Protein AF-A0A962Z110-F1 (afdb_monomer_lite)

Secondary structure (DSSP, 8-state):
-EEEEE-TTS-EEEEEEETTEEEEEE--S---S-BSB-S-HHHHHHTTHHHHHHHHHHHHHHTTT-HHHHHHHTTSTTTS---GGGT-----EEEEETTTTEEEEEETTEEEEEESSS---------------GGGGG-

Structure (mmCIF, N/CA/C/O backbone):
data_AF-A0A962Z110-F1
#
_entry.id   AF-A0A962Z110-F1
#
loop_
_atom_site.group_PDB
_atom_site.id
_atom_site.type_symbol
_atom_site.label_atom_id
_atom_site.label_alt_id
_atom_site.label_comp_id
_atom_site.label_asym_id
_atom_site.label_entity_id
_atom_site.label_seq_id
_atom_site.pdbx_PDB_ins_code
_atom_site.Cartn_x
_atom_site.Cartn_y
_atom_site.Cartn_z
_atom_site.occupancy
_atom_site.B_iso_or_equiv
_atom_site.auth_seq_id
_atom_site.auth_comp_id
_atom_site.auth_asym_id
_atom_site.auth_atom_id
_atom_site.pdbx_PDB_model_num
ATOM 1 N N . TYR A 1 1 ? -8.634 -15.225 2.267 1.00 80.44 1 TYR A N 1
ATOM 2 C CA . TYR A 1 1 ? -8.261 -13.828 1.954 1.00 80.44 1 TYR A CA 1
ATOM 3 C C . TYR A 1 1 ? -8.157 -13.006 3.214 1.00 80.44 1 TYR A C 1
ATOM 5 O O . TYR A 1 1 ? -8.833 -13.313 4.185 1.00 80.44 1 TYR A O 1
ATOM 13 N N . ASN A 1 2 ? -7.346 -11.954 3.185 1.00 85.12 2 ASN A N 1
ATOM 14 C CA . ASN A 1 2 ? -7.264 -10.993 4.274 1.00 85.12 2 ASN A CA 1
ATOM 15 C C . ASN A 1 2 ? -7.593 -9.615 3.718 1.00 85.12 2 ASN A C 1
ATOM 17 O O . ASN A 1 2 ? -7.050 -9.240 2.681 1.00 85.12 2 ASN A O 1
ATOM 21 N N . VAL A 1 3 ? -8.473 -8.883 4.389 1.00 88.00 3 VAL A N 1
ATOM 22 C CA . VAL A 1 3 ? -8.905 -7.552 3.961 1.00 88.00 3 VAL A CA 1
ATOM 23 C C . VAL A 1 3 ? -8.706 -6.593 5.119 1.00 88.00 3 VAL A C 1
ATOM 25 O O . VAL A 1 3 ? -9.263 -6.808 6.191 1.00 88.00 3 VAL A O 1
ATOM 28 N N . THR A 1 4 ? -7.922 -5.540 4.912 1.00 89.56 4 THR A N 1
ATOM 29 C CA . THR A 1 4 ? -7.829 -4.425 5.858 1.00 89.56 4 THR A CA 1
ATOM 30 C C . THR A 1 4 ? -8.701 -3.288 5.347 1.00 89.56 4 THR A C 1
ATOM 32 O O . THR A 1 4 ? -8.543 -2.848 4.211 1.00 89.56 4 THR A O 1
ATOM 35 N N . VAL A 1 5 ? -9.621 -2.824 6.186 1.00 90.88 5 VAL A N 1
ATOM 36 C CA . VAL A 1 5 ? -10.482 -1.670 5.921 1.00 90.88 5 VAL A CA 1
ATOM 37 C C . VAL A 1 5 ? -10.025 -0.531 6.822 1.00 90.88 5 VAL A C 1
ATOM 39 O O . VAL A 1 5 ? -9.757 -0.764 8.000 1.00 90.88 5 VAL A O 1
ATOM 42 N N . LEU A 1 6 ? -9.924 0.671 6.260 1.00 91.62 6 LEU A N 1
ATOM 43 C CA . LEU A 1 6 ? -9.519 1.909 6.924 1.00 91.62 6 LEU A CA 1
ATOM 44 C C . LEU A 1 6 ? -10.524 3.001 6.550 1.00 91.62 6 LEU A C 1
ATOM 46 O O . LEU A 1 6 ? -10.837 3.155 5.369 1.00 91.62 6 LEU A O 1
ATOM 50 N N . ASP A 1 7 ? -10.998 3.766 7.528 1.00 90.56 7 ASP A N 1
ATOM 51 C CA . ASP A 1 7 ? -11.838 4.937 7.280 1.00 90.56 7 ASP A CA 1
ATOM 52 C C . ASP A 1 7 ? -11.052 6.262 7.344 1.00 90.56 7 ASP A C 1
ATOM 54 O O . ASP A 1 7 ? -9.862 6.315 7.665 1.00 90.56 7 ASP A O 1
ATOM 58 N N . ARG A 1 8 ? -11.738 7.370 7.042 1.00 91.25 8 ARG A N 1
ATOM 59 C CA . ARG A 1 8 ? -11.162 8.725 7.047 1.00 91.25 8 ARG A CA 1
ATOM 60 C C . ARG A 1 8 ? -10.720 9.211 8.433 1.00 91.25 8 ARG A C 1
ATOM 62 O O . ARG A 1 8 ? -9.878 10.104 8.509 1.00 91.25 8 ARG A O 1
ATOM 69 N N . SER A 1 9 ? -11.263 8.642 9.509 1.00 91.19 9 SER A N 1
ATOM 70 C CA . SER A 1 9 ? -10.847 8.947 10.884 1.00 91.19 9 SER A CA 1
ATOM 71 C C . SER A 1 9 ? -9.537 8.251 11.268 1.00 91.19 9 SER A C 1
ATOM 73 O O . SER A 1 9 ? -8.900 8.629 12.248 1.00 91.19 9 SER A O 1
ATOM 75 N N . GLY A 1 10 ? -9.110 7.263 10.476 1.00 86.62 10 GLY A N 1
ATOM 76 C CA . GLY A 1 10 ? -7.957 6.421 10.765 1.00 86.62 10 GLY A CA 1
ATOM 77 C C . GLY A 1 10 ? -8.312 5.156 11.547 1.00 86.62 10 GLY A C 1
ATOM 78 O O . GLY A 1 10 ? -7.405 4.416 11.932 1.00 86.62 10 GLY A O 1
ATOM 79 N N . ALA A 1 11 ? -9.600 4.881 11.780 1.00 90.94 11 ALA A N 1
ATOM 80 C CA . ALA A 1 11 ? -10.035 3.619 12.357 1.00 90.94 11 ALA A CA 1
ATOM 81 C C . ALA A 1 11 ? -9.882 2.504 11.320 1.00 90.94 11 ALA A C 1
ATOM 83 O O . ALA A 1 11 ? -10.216 2.675 10.146 1.00 90.94 11 ALA A O 1
ATOM 84 N N . TYR A 1 12 ? -9.367 1.355 11.753 1.00 92.12 12 TYR A N 1
ATOM 85 C CA . TYR A 1 12 ? -9.126 0.223 10.870 1.00 92.12 12 TYR A CA 1
ATOM 86 C C . TYR A 1 12 ? -9.529 -1.100 11.505 1.00 92.12 12 TYR A C 1
ATOM 88 O O . TYR A 1 12 ? -9.500 -1.264 12.724 1.00 92.12 12 TYR A O 1
ATOM 96 N N . LYS A 1 13 ? -9.851 -2.073 10.654 1.00 92.94 13 LYS A N 1
ATOM 97 C CA . LYS A 1 13 ? -10.034 -3.481 11.017 1.00 92.94 13 LYS A CA 1
ATOM 98 C C . LYS A 1 13 ? -9.415 -4.359 9.940 1.00 92.94 13 LYS A C 1
ATOM 100 O O . LYS A 1 13 ? -9.530 -4.059 8.754 1.00 92.94 13 LYS A O 1
ATOM 105 N N . THR A 1 14 ? -8.808 -5.470 10.344 1.00 91.62 14 THR A N 1
ATOM 106 C CA . THR A 1 14 ? -8.389 -6.528 9.420 1.00 91.62 14 THR A CA 1
ATOM 107 C C . THR A 1 14 ? -9.286 -7.742 9.596 1.00 91.62 14 THR A C 1
ATOM 109 O O . THR A 1 14 ? -9.408 -8.278 10.697 1.00 91.62 14 THR A O 1
ATOM 112 N N . VAL A 1 15 ? -9.910 -8.176 8.506 1.00 90.94 15 VAL A N 1
ATOM 113 C CA . VAL A 1 15 ? -10.808 -9.326 8.435 1.00 90.94 15 VAL A CA 1
ATOM 114 C C . VAL A 1 15 ? -10.092 -10.471 7.729 1.00 90.94 15 VAL A C 1
ATOM 116 O O . VAL A 1 15 ? -9.684 -10.354 6.573 1.00 90.94 15 VAL A O 1
ATOM 119 N N . PHE A 1 16 ? -9.942 -11.591 8.426 1.00 88.69 16 PHE A N 1
ATOM 120 C CA . PHE A 1 16 ? -9.429 -12.842 7.879 1.00 88.69 16 PHE A CA 1
ATOM 121 C C . PHE A 1 16 ? -10.620 -13.694 7.437 1.00 88.69 16 PHE A C 1
ATOM 123 O O . PHE A 1 16 ? -11.451 -14.072 8.258 1.00 88.69 16 PHE A O 1
ATOM 130 N N . ILE A 1 17 ? -10.705 -13.975 6.140 1.00 89.25 17 ILE A N 1
ATOM 131 C CA . ILE A 1 17 ? -11.810 -14.689 5.491 1.00 89.25 17 ILE A CA 1
ATOM 132 C C . ILE A 1 17 ? -11.290 -16.026 4.970 1.00 89.25 17 ILE A C 1
ATOM 134 O O . ILE A 1 17 ? -10.241 -16.071 4.317 1.00 89.25 17 ILE A O 1
ATOM 138 N N . ALA A 1 18 ? -12.033 -17.098 5.211 1.00 86.81 18 ALA A N 1
ATOM 139 C CA . ALA A 1 18 ? -11.757 -18.429 4.691 1.00 86.81 18 ALA A CA 1
ATOM 140 C C . ALA A 1 18 ? -13.088 -19.131 4.355 1.00 86.81 18 ALA A C 1
ATOM 142 O O . ALA A 1 18 ? -14.113 -18.767 4.928 1.00 86.81 18 ALA A O 1
ATOM 143 N N . PRO A 1 19 ? -13.103 -20.068 3.391 1.00 85.94 19 PRO A N 1
ATOM 144 C CA . PRO A 1 19 ? -14.343 -20.692 2.920 1.00 85.94 19 PRO A CA 1
ATOM 145 C C . PRO A 1 19 ? -14.969 -21.655 3.941 1.00 85.94 19 PRO A C 1
ATOM 147 O O . PRO A 1 19 ? -16.153 -21.956 3.855 1.00 85.94 19 PRO A O 1
ATOM 150 N N . ASP A 1 20 ? -14.176 -22.140 4.891 1.00 89.81 20 ASP A N 1
ATOM 151 C CA . ASP A 1 20 ? -14.481 -23.235 5.814 1.00 89.81 20 ASP A CA 1
ATOM 152 C C . ASP A 1 20 ? -14.743 -22.775 7.259 1.00 89.81 20 ASP A C 1
ATOM 154 O O . ASP A 1 20 ? -15.038 -23.592 8.129 1.00 89.81 20 ASP A O 1
ATOM 158 N N . ARG A 1 21 ? -14.627 -21.473 7.546 1.00 85.81 21 ARG A N 1
ATOM 159 C CA . ARG A 1 21 ? -14.764 -20.918 8.900 1.00 85.81 21 ARG A CA 1
ATOM 160 C C . ARG A 1 21 ? -15.305 -19.496 8.890 1.00 85.81 21 ARG A C 1
ATOM 162 O O . ARG A 1 21 ? -15.163 -18.762 7.914 1.00 85.81 21 ARG A O 1
ATOM 169 N N . ALA A 1 22 ? -15.886 -19.095 10.018 1.00 91.44 22 ALA A N 1
ATOM 170 C CA . ALA A 1 22 ? -16.384 -17.738 10.199 1.00 91.44 22 ALA A CA 1
ATOM 171 C C . ALA A 1 22 ? -15.256 -16.695 10.037 1.00 91.44 22 ALA A C 1
ATOM 173 O O . ALA A 1 22 ? -14.116 -16.954 10.444 1.00 91.44 22 ALA A O 1
ATOM 174 N N . PRO A 1 23 ? -15.554 -15.503 9.483 1.00 90.69 23 PRO A N 1
ATOM 175 C CA . PRO A 1 23 ? -14.583 -14.424 9.400 1.00 90.69 23 PRO A CA 1
ATOM 176 C C . PRO A 1 23 ? -14.064 -14.026 10.781 1.00 90.69 23 PRO A C 1
ATOM 178 O O . PRO A 1 23 ? -14.830 -13.875 11.732 1.00 90.69 23 PRO A O 1
ATOM 181 N N . LEU A 1 24 ? -12.759 -13.792 10.877 1.00 89.81 24 LEU A N 1
ATOM 182 C CA . LEU A 1 24 ? -12.127 -13.306 12.097 1.00 89.81 24 LEU A CA 1
ATOM 183 C C . LEU A 1 24 ? -11.742 -11.839 11.936 1.00 89.81 24 LEU A C 1
ATOM 185 O O . LEU A 1 24 ? -10.917 -11.500 11.090 1.00 89.81 24 LEU A O 1
ATOM 189 N N . VAL A 1 25 ? -12.299 -10.979 12.783 1.00 92.50 25 VAL A N 1
ATOM 190 C CA . VAL A 1 25 ? -12.001 -9.542 12.798 1.00 92.50 25 VAL A CA 1
ATOM 191 C C . VAL A 1 25 ? -10.936 -9.254 13.853 1.00 92.50 25 VAL A C 1
ATOM 193 O O . VAL A 1 25 ? -11.063 -9.683 14.998 1.00 92.50 25 VAL A O 1
ATOM 196 N N . LYS A 1 26 ? -9.880 -8.526 13.479 1.00 87.25 26 LYS A N 1
ATOM 197 C CA . LYS A 1 26 ? -8.807 -8.108 14.390 1.00 87.25 26 LYS A CA 1
ATOM 198 C C . LYS A 1 26 ? -8.463 -6.628 14.259 1.00 87.25 26 LYS A C 1
ATOM 200 O O . LYS A 1 26 ? -8.493 -6.058 13.168 1.00 87.25 26 LYS A O 1
ATOM 205 N N . ASP A 1 27 ? -8.018 -6.059 15.373 1.00 87.19 27 ASP A N 1
ATOM 206 C CA . ASP A 1 27 ? -7.416 -4.727 15.479 1.00 87.19 27 ASP A CA 1
ATOM 207 C C . ASP A 1 27 ? -5.933 -4.752 15.091 1.00 87.19 27 ASP A C 1
ATOM 209 O O . ASP A 1 27 ? -5.038 -4.591 15.918 1.00 87.19 27 ASP A O 1
ATOM 213 N N . ILE A 1 28 ? -5.660 -5.028 13.814 1.00 82.25 28 ILE A N 1
ATOM 214 C CA . ILE A 1 28 ? -4.299 -5.095 13.271 1.00 82.25 28 ILE A CA 1
ATOM 215 C C . ILE A 1 28 ? -4.226 -4.238 12.006 1.00 82.25 28 ILE A C 1
ATOM 217 O O . ILE A 1 28 ? -5.032 -4.415 11.096 1.00 82.25 28 ILE A O 1
ATOM 221 N N . ALA A 1 29 ? -3.243 -3.337 11.939 1.00 80.50 29 ALA A N 1
ATOM 222 C CA . ALA A 1 29 ? -3.034 -2.397 10.828 1.00 80.50 29 ALA A CA 1
ATOM 223 C C . ALA A 1 29 ? -2.231 -2.988 9.653 1.00 80.50 29 ALA A C 1
ATOM 225 O O . ALA A 1 29 ? -1.649 -2.255 8.857 1.00 80.50 29 ALA A O 1
ATOM 226 N N . LEU A 1 30 ? -2.111 -4.314 9.586 1.00 77.69 30 LEU A N 1
ATOM 227 C CA . LEU A 1 30 ? -1.323 -5.001 8.575 1.00 77.69 30 LEU A CA 1
ATOM 228 C C . LEU A 1 30 ? -1.918 -6.362 8.252 1.00 77.69 30 LEU A C 1
ATOM 230 O O . LEU A 1 30 ? -2.471 -7.049 9.112 1.00 77.69 30 LEU A O 1
ATOM 234 N N . THR A 1 31 ? -1.712 -6.784 7.013 1.00 74.38 31 THR A N 1
ATOM 235 C CA . THR A 1 31 ? -1.889 -8.170 6.617 1.00 74.38 31 THR A CA 1
ATOM 236 C C . THR A 1 31 ? -0.878 -8.550 5.542 1.00 74.38 31 THR A C 1
ATOM 238 O O . THR A 1 31 ? -0.400 -7.703 4.788 1.00 74.38 31 THR A O 1
ATOM 241 N N . THR A 1 32 ? -0.514 -9.828 5.496 1.00 68.38 32 THR A N 1
ATOM 242 C CA . THR A 1 32 ? 0.279 -10.420 4.411 1.00 68.38 32 THR A CA 1
ATOM 243 C C . THR A 1 32 ? -0.439 -11.675 3.900 1.00 68.38 32 THR A C 1
ATOM 245 O O . THR A 1 32 ? -1.582 -11.932 4.274 1.00 68.38 32 THR A O 1
ATOM 248 N N . ASN A 1 33 ? 0.199 -12.473 3.043 1.00 67.81 33 ASN A N 1
ATOM 249 C CA . ASN A 1 33 ? -0.454 -13.566 2.308 1.00 67.81 33 ASN A CA 1
ATOM 250 C C . ASN A 1 33 ? -0.717 -14.838 3.146 1.00 67.81 33 ASN A C 1
ATOM 252 O O . ASN A 1 33 ? -0.843 -15.918 2.579 1.00 67.81 33 ASN A O 1
ATOM 256 N N . HIS A 1 34 ? -0.771 -14.750 4.476 1.00 62.50 34 HIS A N 1
ATOM 257 C CA . HIS A 1 34 ? -1.032 -15.898 5.346 1.00 62.50 34 HIS A CA 1
ATOM 258 C C . HIS A 1 34 ? -1.974 -15.538 6.503 1.00 62.50 34 HIS A C 1
ATOM 260 O O . HIS A 1 34 ? -2.174 -14.365 6.827 1.00 62.50 34 HIS A O 1
ATOM 266 N N . GLN A 1 35 ? -2.597 -16.553 7.103 1.00 57.06 35 GLN A N 1
ATOM 267 C CA . GLN A 1 35 ? -3.510 -16.414 8.240 1.00 57.06 35 GLN A CA 1
ATOM 268 C C . GLN A 1 35 ? -2.983 -17.251 9.402 1.00 57.06 35 GLN A C 1
ATOM 270 O O . GLN A 1 35 ? -2.893 -18.451 9.231 1.00 57.06 35 GLN A O 1
ATOM 275 N N . GLN A 1 36 ? -2.677 -16.632 10.551 1.00 54.72 36 GLN A N 1
ATOM 276 C CA . GLN A 1 36 ? -2.298 -17.213 11.863 1.00 54.72 36 GLN A CA 1
ATOM 277 C C . GLN A 1 36 ? -1.227 -18.330 11.914 1.00 54.72 36 GLN A C 1
ATOM 279 O O . GLN A 1 36 ? -0.284 -18.200 12.688 1.00 54.72 36 GLN A O 1
ATOM 284 N N . GLN A 1 37 ? -1.332 -19.397 11.125 1.00 49.88 37 GLN A N 1
ATOM 285 C CA . GLN A 1 37 ? -0.304 -20.407 10.911 1.00 49.88 37 GLN A CA 1
ATOM 286 C C . GLN A 1 37 ? 0.129 -20.427 9.443 1.00 49.88 37 GLN A C 1
ATOM 288 O O . GLN A 1 37 ? -0.668 -20.296 8.515 1.00 49.88 37 GLN A O 1
ATOM 293 N N . VAL A 1 38 ? 1.431 -20.594 9.219 1.00 54.19 38 VAL A N 1
ATOM 294 C CA . VAL A 1 38 ? 1.951 -20.874 7.882 1.00 54.19 38 VAL A CA 1
ATOM 295 C C . VAL A 1 38 ? 1.577 -22.311 7.542 1.00 54.19 38 VAL A C 1
ATOM 297 O O . VAL A 1 38 ? 2.319 -23.227 7.869 1.00 54.19 38 VAL A O 1
ATOM 300 N N . GLU A 1 39 ? 0.436 -22.513 6.890 1.00 49.22 39 GLU A N 1
ATOM 301 C CA . GLU A 1 39 ? 0.025 -23.855 6.461 1.00 49.22 39 GLU A CA 1
ATOM 302 C C . GLU A 1 39 ? 0.990 -24.408 5.396 1.00 49.22 39 GLU A C 1
ATOM 304 O O . GLU A 1 39 ? 1.236 -25.609 5.334 1.00 49.22 39 GLU A O 1
ATOM 309 N N . TRP A 1 40 ? 1.590 -23.537 4.572 1.00 56.88 40 TRP A N 1
ATOM 310 C CA . TRP A 1 40 ? 2.444 -23.914 3.438 1.00 56.88 40 TRP A CA 1
ATOM 311 C C . TRP A 1 40 ? 3.855 -23.318 3.559 1.00 56.88 40 TRP A C 1
ATOM 313 O O . TRP A 1 40 ? 4.202 -22.299 2.953 1.00 56.88 40 TRP A O 1
ATOM 323 N N . HIS A 1 41 ? 4.712 -23.974 4.345 1.00 56.94 41 HIS A N 1
ATOM 324 C CA . HIS A 1 41 ? 6.065 -23.493 4.652 1.00 56.94 41 HIS A CA 1
ATOM 325 C C . HIS A 1 41 ? 6.956 -23.258 3.421 1.00 56.94 41 HIS A C 1
ATOM 327 O O . HIS A 1 41 ? 7.756 -22.320 3.431 1.00 56.94 41 HIS A O 1
ATOM 333 N N . GLN A 1 42 ? 6.819 -24.058 2.356 1.00 56.94 42 GLN A N 1
ATOM 334 C CA . GLN A 1 42 ? 7.585 -23.858 1.117 1.00 56.94 42 GLN A CA 1
ATOM 335 C C . GLN A 1 42 ? 7.188 -22.552 0.408 1.00 56.94 42 GLN A C 1
ATOM 337 O O . GLN A 1 42 ? 8.061 -21.781 0.011 1.00 56.94 42 GLN A O 1
ATOM 342 N N . HIS A 1 43 ? 5.892 -22.228 0.359 1.00 54.31 43 HIS A N 1
ATOM 343 C CA . HIS A 1 43 ? 5.391 -20.975 -0.215 1.00 54.31 43 HIS A CA 1
ATOM 344 C C . HIS A 1 43 ? 5.755 -19.757 0.638 1.00 54.31 43 HIS A C 1
ATOM 346 O O . HIS A 1 43 ? 6.110 -18.701 0.109 1.00 54.31 43 HIS A O 1
ATOM 352 N N . ALA A 1 44 ? 5.746 -19.899 1.965 1.00 58.44 44 ALA A N 1
ATOM 353 C CA . ALA A 1 44 ? 6.185 -18.836 2.864 1.00 58.44 44 ALA A CA 1
ATOM 354 C C . ALA A 1 44 ? 7.678 -18.506 2.712 1.00 58.44 44 ALA A C 1
ATOM 356 O O . ALA A 1 44 ? 8.038 -17.327 2.745 1.00 58.44 44 ALA A O 1
ATOM 357 N N . ARG A 1 45 ? 8.534 -19.520 2.504 1.00 59.84 45 ARG A N 1
ATOM 358 C CA . ARG A 1 45 ? 9.960 -19.323 2.189 1.00 59.84 45 ARG A CA 1
ATOM 359 C C . ARG A 1 45 ? 10.151 -18.720 0.799 1.00 59.84 45 ARG A C 1
ATOM 361 O O . ARG A 1 45 ? 10.917 -17.774 0.662 1.00 59.84 45 ARG A O 1
ATOM 368 N N . ALA A 1 46 ? 9.429 -19.215 -0.207 1.00 57.78 46 ALA A N 1
ATOM 369 C CA . ALA A 1 46 ? 9.546 -18.736 -1.585 1.00 57.78 46 ALA A CA 1
ATOM 370 C C . ALA A 1 46 ? 9.141 -17.257 -1.750 1.00 57.78 46 ALA A C 1
ATOM 372 O O . ALA A 1 46 ? 9.747 -16.541 -2.541 1.00 57.78 46 ALA A O 1
ATOM 373 N N . THR A 1 47 ? 8.157 -16.788 -0.974 1.00 60.16 47 THR A N 1
ATOM 374 C CA . THR A 1 47 ? 7.610 -15.415 -1.048 1.00 60.16 47 THR A CA 1
ATOM 375 C C . THR A 1 47 ? 8.131 -14.466 0.040 1.00 60.16 47 THR A C 1
ATOM 377 O O . THR A 1 47 ? 7.671 -13.320 0.143 1.00 60.16 47 THR A O 1
ATOM 380 N N . GLY A 1 48 ? 9.032 -14.942 0.909 1.00 69.62 48 GLY A N 1
ATOM 381 C CA . GLY A 1 48 ? 9.585 -14.171 2.028 1.00 69.62 48 GLY A CA 1
ATOM 382 C C . GLY A 1 48 ? 8.527 -13.608 2.987 1.00 69.62 48 GLY A C 1
ATOM 383 O O . GLY A 1 48 ? 8.748 -12.571 3.608 1.00 69.62 48 GLY A O 1
ATOM 384 N N . THR A 1 49 ? 7.342 -14.226 3.088 1.00 71.88 49 THR A N 1
ATOM 385 C CA . THR A 1 49 ? 6.184 -13.602 3.762 1.00 71.88 49 THR A CA 1
ATOM 386 C C . THR A 1 49 ? 6.430 -13.305 5.242 1.00 71.88 49 THR A C 1
ATOM 388 O O . THR A 1 49 ? 5.952 -12.285 5.729 1.00 71.88 49 THR A O 1
ATOM 391 N N . LEU A 1 50 ? 7.206 -14.145 5.936 1.00 75.00 50 LEU A N 1
ATOM 392 C CA . LEU A 1 50 ? 7.556 -13.948 7.348 1.00 75.00 50 LEU A CA 1
ATOM 393 C C . LEU A 1 50 ? 8.556 -12.804 7.545 1.00 75.00 50 LEU A C 1
ATOM 395 O O . LEU A 1 50 ? 8.455 -12.041 8.501 1.00 75.00 50 LEU A O 1
ATOM 399 N N . GLU A 1 51 ? 9.527 -12.674 6.641 1.00 82.00 51 GLU A N 1
ATOM 400 C CA . GLU A 1 51 ? 10.503 -11.583 6.678 1.00 82.00 51 GLU A CA 1
ATOM 401 C C . GLU A 1 51 ? 9.813 -10.238 6.435 1.00 82.00 51 GLU A C 1
ATOM 403 O O . GLU A 1 51 ? 10.028 -9.284 7.183 1.00 82.00 51 GLU A O 1
ATOM 408 N N . ARG A 1 52 ? 8.913 -10.191 5.446 1.00 84.62 52 ARG A N 1
ATOM 409 C CA . ARG A 1 52 ? 8.102 -9.006 5.145 1.00 84.62 52 ARG A CA 1
ATOM 410 C C . ARG A 1 52 ? 7.207 -8.608 6.305 1.00 84.62 52 ARG A C 1
ATOM 412 O O . ARG A 1 52 ? 7.158 -7.430 6.642 1.00 84.62 52 ARG A O 1
ATOM 419 N N . GLU A 1 53 ? 6.533 -9.566 6.933 1.00 82.94 53 GLU A N 1
ATOM 420 C CA . GLU A 1 53 ? 5.699 -9.285 8.101 1.00 82.94 53 GLU A CA 1
ATOM 421 C C . GLU A 1 53 ? 6.523 -8.713 9.261 1.00 82.94 53 GLU A C 1
ATOM 423 O O . GLU A 1 53 ? 6.164 -7.668 9.805 1.00 82.94 53 GLU A O 1
ATOM 428 N N . ARG A 1 54 ? 7.657 -9.340 9.603 1.00 86.19 54 ARG A N 1
ATOM 429 C CA . ARG A 1 54 ? 8.557 -8.848 10.660 1.00 86.19 54 ARG A CA 1
ATOM 430 C C . ARG A 1 54 ? 9.064 -7.441 10.359 1.00 86.19 54 ARG A C 1
ATOM 432 O O . ARG A 1 54 ? 9.020 -6.575 11.231 1.00 86.19 54 ARG A O 1
ATOM 439 N N . ALA A 1 55 ? 9.513 -7.194 9.129 1.00 87.81 55 ALA A N 1
ATOM 440 C CA . ALA A 1 55 ? 9.961 -5.873 8.705 1.00 87.81 55 ALA A CA 1
ATOM 441 C C . ALA A 1 55 ? 8.835 -4.836 8.813 1.00 87.81 55 ALA A C 1
ATOM 443 O O . ALA A 1 55 ? 9.046 -3.755 9.360 1.00 87.81 55 ALA A O 1
ATOM 444 N N . LEU A 1 56 ? 7.622 -5.180 8.371 1.00 87.56 56 LEU A N 1
ATOM 445 C CA . LEU A 1 56 ? 6.471 -4.286 8.429 1.00 87.56 56 LEU A CA 1
ATOM 446 C C . LEU A 1 56 ? 6.071 -3.955 9.872 1.00 87.56 56 LEU A C 1
ATOM 448 O O . LEU A 1 56 ? 5.843 -2.787 10.177 1.00 87.56 56 LEU A O 1
ATOM 452 N N . GLN A 1 57 ? 6.058 -4.937 10.779 1.00 87.25 57 GLN A N 1
ATOM 453 C CA . GLN A 1 57 ? 5.814 -4.705 12.209 1.00 87.25 57 GLN A CA 1
ATOM 454 C C . GLN A 1 57 ? 6.833 -3.722 12.806 1.00 87.25 57 GLN A C 1
ATOM 456 O O . GLN A 1 57 ? 6.460 -2.783 13.516 1.00 87.25 57 GLN A O 1
ATOM 461 N N . VAL A 1 58 ? 8.119 -3.889 12.479 1.00 90.06 58 VAL A N 1
ATOM 462 C CA . VAL A 1 58 ? 9.184 -2.978 12.924 1.00 90.06 58 VAL A CA 1
ATOM 463 C C . VAL A 1 58 ? 8.988 -1.575 12.349 1.00 90.06 58 VAL A C 1
ATOM 465 O O . VAL A 1 58 ? 9.085 -0.595 13.088 1.00 90.06 58 VAL A O 1
ATOM 468 N N . TYR A 1 59 ? 8.698 -1.450 11.054 1.00 91.50 59 TYR A N 1
ATOM 469 C CA . TYR A 1 59 ? 8.536 -0.155 10.393 1.00 91.50 59 TYR A CA 1
ATOM 470 C C . TYR A 1 59 ? 7.289 0.596 10.851 1.00 91.50 59 TYR A C 1
ATOM 472 O O . TYR A 1 59 ? 7.379 1.799 11.077 1.00 91.50 59 TYR A O 1
ATOM 480 N N . LEU A 1 60 ? 6.166 -0.089 11.077 1.00 88.19 60 LEU A N 1
ATOM 481 C CA . LEU A 1 60 ? 4.956 0.526 11.631 1.00 88.19 60 LEU A CA 1
ATOM 482 C C . LEU A 1 60 ? 5.201 1.096 13.030 1.00 88.19 60 LEU A C 1
ATOM 484 O O . LEU A 1 60 ? 4.748 2.197 13.337 1.00 88.19 60 LEU A O 1
ATOM 488 N N . LYS A 1 61 ? 5.969 0.387 13.867 1.00 88.69 61 LYS A N 1
ATOM 489 C CA . LYS A 1 61 ? 6.364 0.895 15.186 1.00 88.69 61 LYS A CA 1
ATOM 490 C C . LYS A 1 61 ? 7.343 2.066 15.070 1.00 88.69 61 LYS A C 1
ATOM 492 O O . LYS A 1 61 ? 7.178 3.072 15.753 1.00 88.69 61 LYS A O 1
ATOM 497 N N . ARG A 1 62 ? 8.363 1.944 14.215 1.00 91.56 62 ARG A N 1
ATOM 498 C CA . ARG A 1 62 ? 9.455 2.923 14.080 1.00 91.56 62 ARG A CA 1
ATOM 499 C C . ARG A 1 62 ? 9.025 4.225 13.405 1.00 91.56 62 ARG A C 1
ATOM 501 O O . ARG A 1 62 ? 9.518 5.283 13.778 1.00 91.56 62 ARG A O 1
ATOM 508 N N . TYR A 1 63 ? 8.151 4.149 12.409 1.00 90.62 63 TYR A N 1
ATOM 509 C CA . TYR A 1 63 ? 7.739 5.276 11.568 1.00 90.62 63 TYR A CA 1
ATOM 510 C C . TYR A 1 63 ? 6.286 5.688 11.816 1.00 90.62 63 TYR A C 1
ATOM 512 O O . TYR A 1 63 ? 5.653 6.279 10.946 1.00 90.62 63 TYR A O 1
ATOM 520 N N . ARG A 1 64 ? 5.758 5.410 13.015 1.00 85.50 64 ARG A N 1
ATOM 521 C CA . ARG A 1 64 ? 4.370 5.711 13.405 1.00 85.50 64 ARG A CA 1
ATOM 522 C C . ARG A 1 64 ? 3.961 7.167 13.139 1.00 85.50 64 ARG A C 1
ATOM 524 O O . ARG A 1 64 ? 2.796 7.431 12.878 1.00 85.50 64 ARG A O 1
ATOM 531 N N . THR A 1 65 ? 4.910 8.097 13.217 1.00 87.44 65 THR A N 1
ATOM 532 C CA . THR A 1 65 ? 4.702 9.541 13.020 1.00 87.44 65 THR A CA 1
ATOM 533 C C . THR A 1 65 ? 5.384 10.082 11.757 1.00 87.44 65 THR A C 1
ATOM 535 O O . THR A 1 65 ? 5.459 11.292 11.584 1.00 87.44 65 THR A O 1
ATOM 538 N N . ASP A 1 66 ? 5.921 9.215 10.893 1.00 91.88 66 ASP A N 1
ATOM 539 C CA . ASP A 1 66 ? 6.638 9.594 9.667 1.00 91.88 66 ASP A CA 1
ATOM 540 C C . ASP A 1 66 ? 6.173 8.700 8.509 1.00 91.88 66 ASP A C 1
ATOM 542 O O . ASP A 1 66 ? 6.814 7.711 8.132 1.00 91.88 66 ASP A O 1
ATOM 546 N N . SER A 1 67 ? 5.015 9.053 7.948 1.00 89.25 67 SER A N 1
ATOM 547 C CA . SER A 1 67 ? 4.410 8.333 6.825 1.00 89.25 67 SER A CA 1
ATOM 548 C C . SER A 1 67 ? 5.335 8.293 5.606 1.00 89.25 67 SER A C 1
ATOM 550 O O . SER A 1 67 ? 5.405 7.268 4.930 1.00 89.25 67 SER A O 1
ATOM 552 N N . HIS A 1 68 ? 6.121 9.345 5.358 1.00 91.25 68 HIS A N 1
ATOM 553 C CA . HIS A 1 68 ? 7.080 9.380 4.255 1.00 91.25 68 HIS A CA 1
ATOM 554 C C . HIS A 1 68 ? 8.153 8.292 4.379 1.00 91.25 68 HIS A C 1
ATOM 556 O O . HIS A 1 68 ? 8.484 7.635 3.388 1.00 91.25 68 HIS A O 1
ATOM 562 N N . ARG A 1 69 ? 8.715 8.067 5.574 1.00 93.62 69 ARG A N 1
ATOM 563 C CA . ARG A 1 69 ? 9.669 6.966 5.794 1.00 93.62 69 ARG A CA 1
ATOM 564 C C . ARG A 1 69 ? 9.011 5.602 5.671 1.00 93.62 69 ARG A C 1
ATOM 566 O O . ARG A 1 69 ? 9.630 4.717 5.081 1.00 93.62 69 ARG A O 1
ATOM 573 N N . LEU A 1 70 ? 7.789 5.444 6.179 1.00 93.38 70 LEU A N 1
ATOM 574 C CA . LEU A 1 70 ? 7.044 4.195 6.041 1.00 93.38 70 LEU A CA 1
ATOM 575 C C . LEU A 1 70 ? 6.808 3.862 4.564 1.00 93.38 70 LEU A C 1
ATOM 577 O O . LEU A 1 70 ? 7.178 2.779 4.124 1.00 93.38 70 LEU A O 1
ATOM 581 N N . VAL A 1 71 ? 6.288 4.810 3.782 1.00 94.50 71 VAL A N 1
ATOM 582 C CA . VAL A 1 71 ? 6.042 4.648 2.342 1.00 94.50 71 VAL A CA 1
ATOM 583 C C . VAL A 1 71 ? 7.329 4.296 1.595 1.00 94.50 71 VAL A C 1
ATOM 585 O O . VAL A 1 71 ? 7.348 3.346 0.817 1.00 94.50 71 VAL A O 1
ATOM 588 N N . ARG A 1 72 ? 8.445 4.984 1.871 1.00 93.94 72 ARG A N 1
ATOM 589 C CA . ARG A 1 72 ? 9.736 4.660 1.236 1.00 93.94 72 ARG A CA 1
ATOM 590 C C . ARG A 1 72 ? 10.245 3.255 1.569 1.00 93.94 72 ARG A C 1
ATOM 592 O O . ARG A 1 72 ? 10.971 2.683 0.758 1.00 93.94 72 ARG A O 1
ATOM 599 N N . ALA A 1 73 ? 9.887 2.687 2.721 1.00 94.62 73 ALA A N 1
ATOM 600 C CA . ALA A 1 73 ? 10.270 1.320 3.071 1.00 94.62 73 ALA A CA 1
ATOM 601 C C . ALA A 1 73 ? 9.610 0.276 2.151 1.00 94.62 73 ALA A C 1
ATOM 603 O O . ALA A 1 73 ? 10.226 -0.745 1.861 1.00 94.62 73 ALA A O 1
ATOM 604 N N . PHE A 1 74 ? 8.412 0.554 1.621 1.00 94.69 74 PHE A N 1
ATOM 605 C CA . PHE A 1 74 ? 7.734 -0.306 0.640 1.00 94.69 74 PHE A CA 1
ATOM 606 C C . PHE A 1 74 ? 8.397 -0.318 -0.746 1.00 94.69 74 PHE A C 1
ATOM 608 O O . PHE A 1 74 ? 8.023 -1.126 -1.591 1.00 94.69 74 PHE A O 1
ATOM 615 N N . LEU A 1 75 ? 9.372 0.560 -0.998 1.00 94.38 75 LEU A N 1
ATOM 616 C CA . LEU A 1 75 ? 10.119 0.625 -2.261 1.00 94.38 75 LEU A CA 1
ATOM 617 C C . LEU A 1 75 ? 11.469 -0.097 -2.185 1.00 94.38 75 LEU A C 1
ATOM 619 O O . LEU A 1 75 ? 12.296 0.035 -3.085 1.00 94.38 75 LEU A O 1
ATOM 623 N N . ARG A 1 76 ? 11.732 -0.819 -1.090 1.00 92.38 76 ARG A N 1
ATOM 624 C CA . ARG A 1 76 ? 13.004 -1.505 -0.837 1.00 92.38 76 ARG A CA 1
ATOM 625 C C . ARG A 1 76 ? 12.773 -2.906 -0.269 1.00 92.38 76 ARG A C 1
ATOM 627 O O . ARG A 1 76 ? 11.734 -3.148 0.353 1.00 92.38 76 ARG A O 1
ATOM 634 N N . PRO A 1 77 ? 13.733 -3.832 -0.434 1.00 90.94 77 PRO A N 1
ATOM 635 C CA . PRO A 1 77 ? 13.702 -5.095 0.288 1.00 90.94 77 PR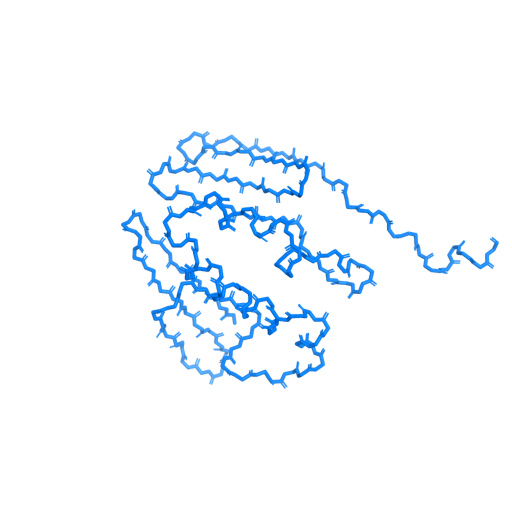O A CA 1
ATOM 636 C C . PRO A 1 77 ? 13.601 -4.874 1.812 1.00 90.94 77 PRO A C 1
ATOM 638 O O . PRO A 1 77 ? 14.172 -3.906 2.322 1.00 90.94 77 PRO A O 1
ATOM 641 N N . PRO A 1 78 ? 12.891 -5.749 2.546 1.00 90.38 78 PRO A N 1
ATOM 642 C CA . PRO A 1 78 ? 12.217 -6.951 2.046 1.00 90.38 78 PRO A CA 1
ATOM 643 C C . PRO A 1 78 ? 10.792 -6.700 1.517 1.00 90.38 78 PRO A C 1
ATOM 645 O O . PRO A 1 78 ? 10.199 -7.609 0.943 1.00 90.38 78 PRO A O 1
ATOM 648 N N . LEU A 1 79 ? 10.220 -5.500 1.694 1.00 90.06 79 LEU A N 1
ATOM 649 C CA . LEU A 1 79 ? 8.826 -5.207 1.317 1.00 90.06 79 LEU A CA 1
ATOM 650 C C . LEU A 1 79 ? 8.615 -5.114 -0.200 1.00 90.06 79 LEU A C 1
ATOM 652 O O . LEU A 1 79 ? 7.556 -5.501 -0.694 1.00 90.06 79 LEU A O 1
ATOM 656 N N . HIS A 1 80 ? 9.628 -4.646 -0.927 1.00 90.94 80 HIS A N 1
ATOM 657 C CA . HIS A 1 80 ? 9.672 -4.670 -2.383 1.00 90.94 80 HIS A CA 1
ATOM 658 C C . HIS A 1 80 ? 10.450 -5.897 -2.865 1.00 90.94 80 HIS A C 1
ATOM 660 O O . HIS A 1 80 ? 11.645 -6.026 -2.584 1.00 90.94 80 HIS A O 1
ATOM 666 N N . SER A 1 81 ? 9.784 -6.799 -3.587 1.00 88.94 81 SER A N 1
ATOM 667 C CA . SER A 1 81 ? 10.398 -8.009 -4.135 1.00 88.94 81 SER A CA 1
ATOM 668 C C . SER A 1 81 ? 10.610 -7.893 -5.641 1.00 88.94 81 SER A C 1
ATOM 670 O O . SER A 1 81 ? 9.667 -7.629 -6.377 1.00 88.94 81 SER A O 1
ATOM 672 N N . ASN A 1 82 ? 11.828 -8.188 -6.099 1.00 87.44 82 ASN A N 1
ATOM 673 C CA . ASN A 1 82 ? 12.187 -8.241 -7.523 1.00 87.44 82 ASN A CA 1
ATOM 674 C C . ASN A 1 82 ? 12.298 -9.684 -8.044 1.00 87.44 82 ASN A C 1
ATOM 676 O O . ASN A 1 82 ? 12.991 -9.944 -9.026 1.00 87.44 82 ASN A O 1
ATOM 680 N N . ALA A 1 83 ? 11.683 -10.654 -7.363 1.00 83.88 83 ALA A N 1
ATOM 681 C CA . ALA A 1 83 ? 11.859 -12.077 -7.645 1.00 83.88 83 ALA A CA 1
ATOM 682 C C . ALA A 1 83 ? 11.110 -12.564 -8.905 1.00 83.88 83 ALA A C 1
ATOM 684 O O . ALA A 1 83 ? 10.693 -13.721 -8.942 1.00 83.88 83 ALA A O 1
ATOM 685 N N . TYR A 1 84 ? 10.935 -11.714 -9.930 1.00 85.31 84 TYR A N 1
ATOM 686 C CA . TYR A 1 84 ? 10.053 -11.959 -11.081 1.00 85.31 84 TYR A CA 1
ATOM 687 C C . TYR A 1 84 ? 10.369 -13.284 -11.791 1.00 85.31 84 TYR A C 1
ATOM 689 O O . TYR A 1 84 ? 9.458 -14.004 -12.186 1.00 85.31 84 TYR A O 1
ATOM 697 N N . ARG A 1 85 ? 11.654 -13.683 -11.816 1.00 75.06 85 ARG A N 1
ATOM 698 C CA . ARG A 1 85 ? 12.137 -14.989 -12.321 1.00 75.06 85 ARG A CA 1
ATOM 699 C C . ARG A 1 85 ? 11.506 -16.213 -11.648 1.00 75.06 85 ARG A C 1
ATOM 701 O O . ARG A 1 85 ? 11.589 -17.312 -12.173 1.00 75.06 85 ARG A O 1
ATOM 708 N N . ARG A 1 86 ? 10.941 -16.048 -10.453 1.00 74.12 86 ARG A N 1
ATOM 709 C CA . ARG A 1 86 ? 10.300 -17.100 -9.651 1.00 74.12 86 ARG A CA 1
ATOM 710 C C . ARG A 1 86 ? 8.771 -16.997 -9.685 1.00 74.12 86 ARG A C 1
ATOM 712 O O . ARG A 1 86 ? 8.115 -17.575 -8.825 1.00 74.12 86 ARG A O 1
ATOM 719 N N . GLY A 1 87 ? 8.211 -16.217 -10.617 1.00 78.81 87 GLY A N 1
ATOM 720 C CA . GLY A 1 87 ? 6.770 -15.963 -10.709 1.00 78.81 87 GLY A CA 1
ATOM 721 C C . GLY A 1 87 ? 6.221 -15.098 -9.569 1.00 78.81 87 GLY A C 1
ATOM 722 O O . GLY A 1 87 ? 5.034 -15.159 -9.264 1.00 78.81 87 GLY A O 1
ATOM 723 N N . P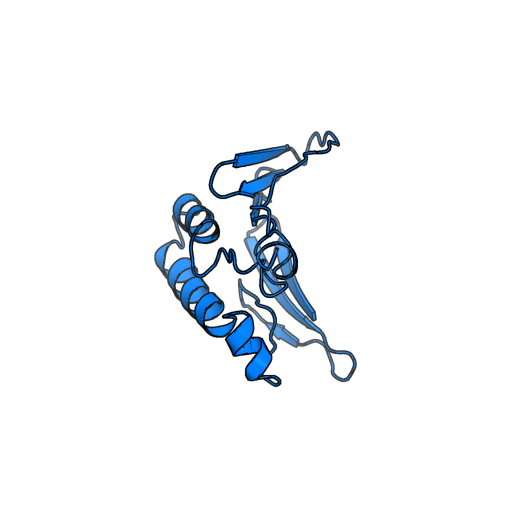HE A 1 88 ? 7.077 -14.318 -8.901 1.00 77.69 88 PHE A N 1
ATOM 724 C CA . PHE A 1 88 ? 6.706 -13.500 -7.746 1.00 77.69 88 PHE A CA 1
ATOM 725 C C . PHE A 1 88 ? 7.381 -12.129 -7.803 1.00 77.69 88 PHE A C 1
ATOM 727 O O . PHE A 1 88 ? 8.529 -12.023 -8.202 1.00 77.69 88 PHE A O 1
ATOM 734 N N . GLY A 1 89 ? 6.722 -11.065 -7.361 1.00 86.62 89 GLY A N 1
ATOM 735 C CA . GLY A 1 89 ? 7.348 -9.747 -7.292 1.00 86.62 89 GLY A CA 1
ATOM 736 C C . GLY A 1 89 ? 6.349 -8.645 -6.980 1.00 86.62 89 GLY A C 1
ATOM 737 O O . GLY A 1 89 ? 5.138 -8.840 -7.079 1.00 86.62 89 GLY A O 1
ATOM 738 N N . THR A 1 90 ? 6.856 -7.488 -6.576 1.00 90.75 90 THR A N 1
ATOM 739 C CA . THR A 1 90 ? 6.038 -6.314 -6.276 1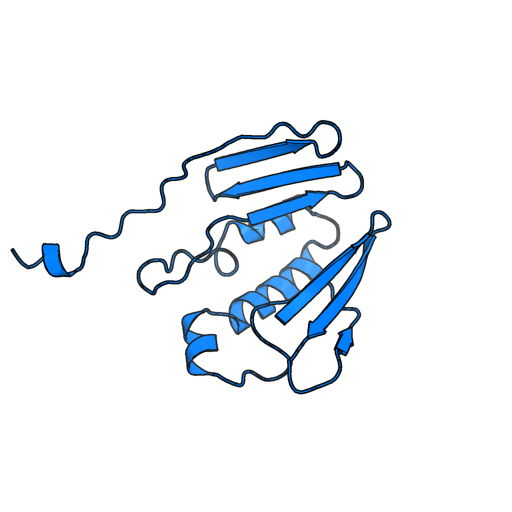.00 90.75 90 THR A CA 1
ATOM 740 C C . THR A 1 90 ? 5.813 -5.522 -7.555 1.00 90.75 90 THR A C 1
ATOM 742 O O . THR A 1 90 ? 6.697 -4.797 -7.992 1.00 90.75 90 THR A O 1
ATOM 745 N N . LEU A 1 91 ? 4.612 -5.617 -8.131 1.00 92.69 91 LEU A N 1
ATOM 746 C CA . LEU A 1 91 ? 4.273 -4.854 -9.336 1.00 92.69 91 LEU A CA 1
ATOM 747 C C . LEU A 1 91 ? 4.260 -3.345 -9.073 1.00 92.69 91 LEU A C 1
ATOM 749 O O . LEU A 1 91 ? 4.785 -2.578 -9.866 1.00 92.69 91 LEU A O 1
ATOM 753 N N . TYR A 1 92 ? 3.677 -2.913 -7.959 1.00 94.75 92 TYR A N 1
ATOM 754 C CA . TYR A 1 92 ? 3.655 -1.519 -7.520 1.00 94.75 92 TYR A CA 1
ATOM 755 C C . TYR A 1 92 ? 3.328 -1.450 -6.025 1.00 94.75 92 TYR A C 1
ATOM 757 O O . TYR A 1 92 ? 2.814 -2.407 -5.441 1.00 94.75 92 TYR A O 1
ATOM 765 N N . THR A 1 93 ? 3.578 -0.294 -5.415 1.00 95.81 93 THR A N 1
ATOM 766 C CA . THR A 1 93 ? 3.068 0.066 -4.086 1.00 95.81 93 THR A CA 1
ATOM 767 C C . THR A 1 93 ? 1.957 1.096 -4.248 1.00 95.81 93 THR A C 1
ATOM 769 O O . THR A 1 93 ? 2.198 2.160 -4.808 1.00 95.81 93 THR A O 1
ATOM 772 N N . ALA A 1 94 ? 0.754 0.805 -3.752 1.00 96.69 94 ALA A N 1
ATOM 773 C CA . ALA A 1 94 ? -0.344 1.769 -3.708 1.00 96.69 94 ALA A CA 1
ATOM 774 C C . ALA A 1 94 ? -0.408 2.452 -2.335 1.00 96.69 94 ALA A C 1
ATOM 776 O O . ALA A 1 94 ? -0.387 1.785 -1.300 1.00 96.69 94 ALA A O 1
ATOM 777 N N . VAL A 1 95 ? -0.495 3.779 -2.330 1.00 96.12 95 VAL A N 1
ATOM 778 C CA . VAL A 1 95 ? -0.620 4.611 -1.131 1.00 96.12 95 VAL A CA 1
ATOM 779 C C . VAL A 1 95 ? -1.911 5.401 -1.234 1.00 96.12 95 VAL A C 1
ATOM 781 O O . VAL A 1 95 ? -2.083 6.170 -2.174 1.00 96.12 95 VAL A O 1
ATOM 784 N N . TYR A 1 96 ? -2.792 5.227 -0.255 1.00 94.44 96 TYR A N 1
ATOM 785 C CA . TYR A 1 96 ? -4.048 5.961 -0.153 1.00 94.44 96 TYR A CA 1
ATOM 786 C C . TYR A 1 96 ? -3.992 6.902 1.043 1.00 94.44 96 TYR A C 1
ATOM 788 O O . TYR A 1 96 ? -3.679 6.472 2.155 1.00 94.44 96 TYR A O 1
ATOM 796 N N . ASN A 1 97 ? -4.326 8.171 0.827 1.00 93.19 97 ASN A N 1
ATOM 797 C CA . ASN A 1 97 ? -4.549 9.131 1.898 1.00 93.19 97 ASN A CA 1
ATOM 798 C C . ASN A 1 97 ? -6.050 9.455 1.982 1.00 93.19 97 ASN A C 1
ATOM 800 O O . ASN A 1 97 ? -6.561 10.226 1.167 1.00 93.19 97 ASN A O 1
ATOM 804 N N . PRO A 1 98 ? -6.786 8.887 2.955 1.00 92.19 98 PRO A N 1
ATOM 805 C CA . PRO A 1 98 ? -8.234 9.056 3.028 1.00 92.19 98 PRO A CA 1
ATOM 806 C C . PRO A 1 98 ? -8.658 10.461 3.489 1.00 92.19 98 PRO A C 1
ATOM 808 O O . PRO A 1 98 ? -9.803 10.858 3.263 1.00 92.19 98 PRO A O 1
ATOM 811 N N . GLN A 1 99 ? -7.762 11.234 4.117 1.00 92.81 99 GLN A N 1
ATOM 812 C CA . GLN A 1 99 ? -8.046 12.610 4.535 1.00 92.81 99 GLN A CA 1
ATOM 813 C C . GLN A 1 99 ? -7.984 13.582 3.356 1.00 92.81 99 GLN A C 1
ATOM 815 O O . GLN A 1 99 ? -8.866 14.430 3.206 1.00 92.81 99 GLN A O 1
ATOM 820 N N . THR A 1 100 ? -6.980 13.446 2.495 1.00 94.12 100 THR A N 1
ATOM 821 C CA . THR A 1 100 ? -6.833 14.299 1.307 1.00 94.12 100 THR A CA 1
ATOM 822 C C . THR A 1 100 ? -7.535 13.733 0.076 1.00 94.12 100 THR A C 1
ATOM 824 O O . THR A 1 100 ? -7.716 14.462 -0.892 1.00 94.12 100 THR A O 1
ATOM 827 N N . LEU A 1 101 ? -8.006 12.478 0.139 1.00 95.31 101 LEU A N 1
ATOM 828 C CA . LEU A 1 101 ? -8.598 11.750 -0.988 1.00 95.31 101 LEU A CA 1
ATOM 829 C C . LEU A 1 101 ? -7.615 11.669 -2.160 1.00 95.31 101 LEU A C 1
ATOM 831 O O . LEU A 1 101 ? -7.926 12.013 -3.296 1.00 95.31 101 LEU A O 1
ATOM 835 N N . GLU A 1 102 ? -6.410 11.203 -1.854 1.00 96.50 102 GLU A N 1
ATOM 836 C CA . GLU A 1 102 ? -5.314 11.059 -2.809 1.00 96.50 102 GLU A CA 1
ATOM 837 C C . GLU A 1 102 ? -4.869 9.605 -2.901 1.00 96.50 102 GLU A C 1
ATOM 839 O O . GLU A 1 102 ? -4.880 8.864 -1.912 1.00 96.50 102 GLU A O 1
ATOM 844 N N . MET A 1 103 ? -4.441 9.212 -4.096 1.00 96.75 103 MET A N 1
ATOM 845 C CA . MET A 1 103 ? -3.876 7.902 -4.375 1.00 96.75 103 MET A CA 1
ATOM 846 C C . MET A 1 103 ? -2.563 8.057 -5.140 1.00 96.75 103 MET A C 1
ATOM 848 O O . MET A 1 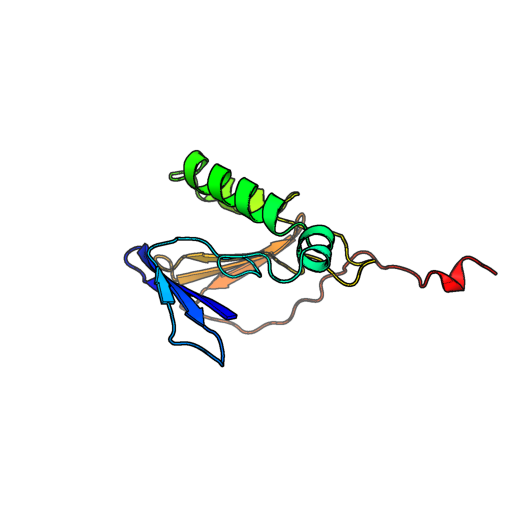103 ? -2.478 8.804 -6.112 1.00 96.75 103 MET A O 1
ATOM 852 N N . HIS A 1 104 ? -1.544 7.310 -4.729 1.00 97.25 104 HIS A N 1
ATOM 853 C CA . HIS A 1 104 ? -0.282 7.205 -5.450 1.00 97.25 104 HIS A CA 1
ATOM 854 C C . HIS A 1 104 ? 0.034 5.742 -5.740 1.00 97.25 104 HIS A C 1
ATOM 856 O O . HIS A 1 104 ? 0.068 4.924 -4.821 1.00 97.25 104 HIS A O 1
ATOM 862 N N . TYR A 1 105 ? 0.353 5.429 -6.990 1.00 97.56 105 TYR A N 1
ATOM 863 C CA . TYR A 1 105 ? 1.106 4.229 -7.333 1.00 97.56 105 TYR A CA 1
ATOM 864 C C . TYR A 1 105 ? 2.589 4.569 -7.382 1.00 97.56 105 TYR A C 1
ATOM 866 O O . TYR A 1 105 ? 2.983 5.585 -7.951 1.00 97.56 105 TYR A O 1
ATOM 874 N N . LEU A 1 106 ? 3.414 3.735 -6.762 1.00 96.81 106 LEU A N 1
ATOM 875 C CA . LEU A 1 106 ? 4.844 3.955 -6.620 1.00 96.81 106 LEU A CA 1
ATOM 876 C C . LEU A 1 106 ? 5.632 2.738 -7.108 1.00 96.81 106 LEU A C 1
ATOM 878 O O . LEU A 1 106 ? 5.323 1.593 -6.765 1.00 96.81 106 LEU A O 1
ATOM 882 N N . TRP A 1 107 ? 6.710 3.029 -7.825 1.00 94.81 107 TRP A N 1
ATOM 883 C CA . TRP A 1 107 ? 7.807 2.135 -8.184 1.00 94.81 107 TRP A CA 1
ATOM 884 C C . TRP A 1 107 ? 9.109 2.689 -7.583 1.00 94.81 107 TRP A C 1
ATOM 886 O O . TRP A 1 107 ? 9.138 3.840 -7.145 1.00 94.81 107 TRP A O 1
ATOM 896 N N . PRO A 1 108 ? 10.216 1.925 -7.547 1.00 90.88 108 PRO A N 1
ATOM 897 C CA . PRO A 1 108 ? 11.477 2.424 -6.990 1.00 90.88 108 PRO A CA 1
ATOM 898 C C . PRO A 1 108 ? 11.994 3.723 -7.631 1.00 90.88 108 PRO A C 1
ATOM 900 O O . PRO A 1 108 ? 12.653 4.509 -6.953 1.00 90.88 108 PRO A O 1
ATOM 903 N N . TYR A 1 109 ? 11.680 3.950 -8.911 1.00 89.56 109 TYR A N 1
ATOM 904 C CA . TYR A 1 109 ? 12.189 5.076 -9.705 1.00 89.56 109 TYR A CA 1
ATOM 905 C C . TYR A 1 109 ? 11.092 5.881 -10.409 1.00 89.56 109 TYR A C 1
ATOM 907 O O . TYR A 1 109 ? 11.399 6.738 -11.231 1.00 89.56 109 TYR A O 1
ATOM 915 N N . ASP A 1 110 ? 9.822 5.599 -10.124 1.00 94.25 110 ASP A N 1
ATOM 916 C CA . ASP A 1 110 ? 8.698 6.223 -10.814 1.00 94.25 110 ASP A CA 1
ATOM 917 C C . ASP A 1 110 ? 7.476 6.296 -9.893 1.00 94.25 110 ASP A C 1
ATOM 919 O O . ASP A 1 110 ? 7.369 5.573 -8.900 1.00 94.25 110 ASP A O 1
ATOM 923 N N .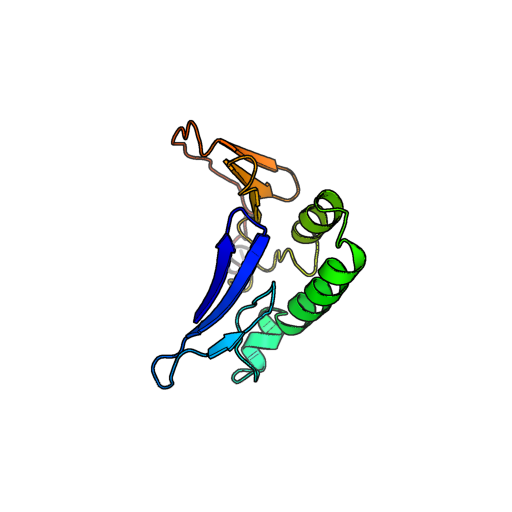 SER A 1 111 ? 6.538 7.176 -10.214 1.00 96.12 111 SER A N 1
ATOM 924 C CA . SER A 1 111 ? 5.285 7.317 -9.488 1.00 96.12 111 SER A CA 1
ATOM 925 C C . SER A 1 111 ? 4.147 7.720 -10.415 1.00 96.12 111 SER A C 1
ATOM 927 O O . SER A 1 111 ? 4.348 8.145 -11.556 1.00 96.12 111 SER A O 1
ATOM 929 N N . TRP A 1 112 ? 2.926 7.562 -9.927 1.00 97.62 112 TRP A N 1
ATOM 930 C CA . TRP A 1 112 ? 1.733 8.027 -10.605 1.00 97.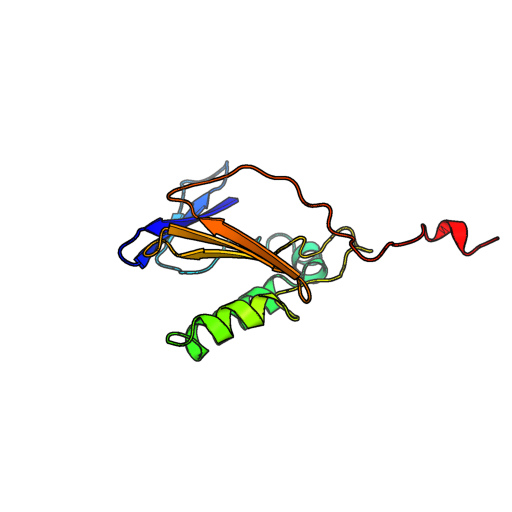62 112 TRP A CA 1
ATOM 931 C C . TRP A 1 112 ? 0.692 8.460 -9.583 1.00 97.62 112 TRP A C 1
ATOM 933 O O . TRP A 1 112 ? 0.315 7.687 -8.704 1.00 97.62 112 TRP A O 1
ATOM 943 N N . TYR A 1 113 ? 0.282 9.718 -9.678 1.00 97.62 113 TYR A N 1
ATOM 944 C CA . TYR A 1 113 ? -0.641 10.360 -8.754 1.00 97.62 113 TYR A CA 1
ATOM 945 C C . TYR A 1 113 ? -2.051 10.432 -9.329 1.00 97.62 113 TYR A C 1
ATOM 947 O O . TYR A 1 113 ? -2.224 10.702 -10.517 1.00 97.62 113 TYR A O 1
ATOM 955 N N . PHE A 1 114 ? -3.034 10.285 -8.446 1.00 98.06 114 PHE A N 1
ATOM 956 C CA . PHE A 1 114 ? -4.439 10.526 -8.714 1.00 98.06 114 PHE A CA 1
ATOM 957 C C . PHE A 1 114 ? -5.076 11.301 -7.559 1.00 98.06 114 PHE A C 1
ATOM 959 O O . PHE A 1 114 ? -4.922 10.946 -6.387 1.00 98.06 114 PHE A O 1
ATOM 966 N N . SER A 1 115 ? -5.875 12.307 -7.909 1.00 97.50 115 SER A N 1
ATOM 967 C CA . SER A 1 115 ? -6.898 12.835 -7.010 1.00 97.50 115 SER A CA 1
ATOM 968 C C . SER A 1 115 ? -8.121 11.923 -7.076 1.00 97.50 115 SER A C 1
ATOM 970 O O . SER A 1 115 ? -8.592 11.609 -8.165 1.00 97.50 115 SER A O 1
ATOM 972 N N . LEU A 1 116 ? -8.658 11.513 -5.930 1.00 95.56 116 LEU A N 1
ATOM 973 C CA . LEU A 1 116 ? -9.922 10.773 -5.859 1.00 95.56 116 LEU A CA 1
ATOM 974 C C . LEU A 1 116 ? -11.140 11.709 -5.838 1.00 95.56 116 LEU A C 1
ATOM 976 O O . LEU A 1 116 ? -12.257 11.247 -6.037 1.00 95.56 116 LEU A O 1
ATOM 980 N N . LEU A 1 117 ? -10.938 13.014 -5.617 1.00 96.25 117 LEU A N 1
ATOM 981 C CA . LEU A 1 117 ? -11.993 14.025 -5.761 1.00 96.25 117 LEU A CA 1
ATOM 982 C C . LEU A 1 117 ? -12.292 14.327 -7.232 1.00 96.25 117 LEU A C 1
ATOM 984 O O . LEU A 1 117 ? -13.449 14.482 -7.600 1.00 96.25 117 LEU A O 1
ATOM 988 N N . ASN A 1 118 ? -11.248 14.394 -8.060 1.00 96.69 118 ASN A N 1
ATOM 989 C CA . ASN A 1 118 ? -11.339 14.657 -9.495 1.00 96.69 118 ASN A CA 1
ATOM 990 C C . ASN A 1 118 ? -10.566 13.575 -10.247 1.00 96.69 118 ASN A C 1
ATOM 992 O O . ASN A 1 118 ? -9.502 13.830 -10.813 1.00 96.69 118 ASN A O 1
ATOM 996 N N . PHE A 1 119 ? -11.066 12.344 -10.169 1.00 96.88 119 PHE A N 1
ATOM 997 C CA . PHE A 1 119 ? -10.394 11.205 -10.772 1.00 96.88 119 PHE A CA 1
ATOM 998 C C . PHE A 1 119 ? -10.431 11.297 -12.298 1.00 96.88 119 PHE A C 1
ATOM 1000 O O . PHE A 1 119 ? -11.495 11.435 -12.899 1.00 96.88 119 PHE A O 1
ATOM 1007 N N . ILE A 1 120 ? -9.252 11.206 -12.911 1.00 97.19 120 ILE A N 1
ATOM 1008 C CA . ILE A 1 120 ? -9.080 11.129 -14.358 1.00 97.19 120 ILE A CA 1
ATOM 1009 C C . ILE A 1 120 ? -8.477 9.763 -14.648 1.00 97.19 120 ILE A C 1
ATOM 1011 O O . ILE A 1 120 ? -7.386 9.448 -14.171 1.00 97.19 120 ILE A O 1
ATOM 1015 N N . GLU A 1 121 ? -9.199 8.953 -15.415 1.00 95.94 121 GLU A N 1
ATOM 1016 C CA . GLU A 1 121 ? -8.709 7.656 -15.864 1.00 95.94 121 GLU A CA 1
ATOM 1017 C C . GLU A 1 121 ? -7.456 7.805 -16.729 1.00 95.94 121 GLU A C 1
ATOM 1019 O O . GLU A 1 121 ? -7.276 8.775 -17.466 1.00 95.94 121 GLU A O 1
ATOM 1024 N N . GLY A 1 122 ? -6.582 6.807 -16.663 1.00 94.19 122 GLY A N 1
ATOM 1025 C CA . GLY A 1 122 ? -5.401 6.760 -17.503 1.00 94.19 122 GLY A CA 1
ATOM 1026 C C . GLY A 1 122 ? -4.815 5.362 -17.569 1.00 94.19 122 GLY A C 1
ATOM 1027 O O . GLY A 1 122 ? -5.196 4.466 -16.815 1.00 94.19 122 GLY A O 1
ATOM 1028 N N . ALA A 1 123 ? -3.839 5.199 -18.454 1.00 96.19 123 ALA A N 1
ATOM 1029 C CA . ALA A 1 123 ? -3.038 3.991 -18.573 1.00 96.19 123 ALA A CA 1
ATOM 1030 C C . ALA A 1 123 ? -1.551 4.356 -18.534 1.00 96.19 123 ALA A C 1
ATOM 1032 O O . ALA A 1 123 ? -1.139 5.389 -19.064 1.00 96.19 123 ALA A O 1
ATOM 1033 N N . LYS A 1 124 ? -0.744 3.495 -17.914 1.00 94.12 124 LYS A N 1
ATOM 1034 C CA . LYS A 1 124 ? 0.710 3.640 -17.851 1.00 94.12 124 LYS A CA 1
ATOM 1035 C C . LYS A 1 124 ? 1.361 2.283 -18.068 1.00 94.12 124 LYS A C 1
ATOM 1037 O O . LYS A 1 124 ? 1.087 1.337 -17.334 1.00 94.12 124 LYS A O 1
ATOM 1042 N N . THR A 1 125 ? 2.240 2.198 -19.059 1.00 93.81 125 THR A N 1
ATOM 1043 C CA . THR A 1 125 ? 3.092 1.025 -19.265 1.00 93.81 125 THR A CA 1
ATOM 1044 C C . THR A 1 125 ? 4.331 1.170 -18.400 1.00 93.81 125 THR A C 1
ATOM 1046 O O . THR A 1 125 ? 5.051 2.161 -18.513 1.00 93.81 125 THR A O 1
ATOM 1049 N N . VAL A 1 126 ? 4.587 0.183 -17.545 1.00 90.06 126 VAL A N 1
ATOM 1050 C CA . VAL A 1 126 ? 5.782 0.157 -16.699 1.00 90.06 126 VAL A CA 1
ATOM 1051 C C . VAL A 1 126 ? 6.648 -1.026 -17.107 1.00 90.06 126 VAL A C 1
ATOM 1053 O O . VAL A 1 126 ? 6.178 -2.164 -17.040 1.00 90.06 126 VAL A O 1
ATOM 1056 N N . PRO A 1 127 ? 7.896 -0.787 -17.544 1.00 85.12 127 PRO A N 1
ATOM 1057 C CA . PRO A 1 127 ? 8.806 -1.869 -17.852 1.00 85.12 127 PRO A CA 1
ATOM 1058 C C . PRO A 1 127 ? 9.255 -2.525 -16.548 1.00 85.12 127 PRO A C 1
ATOM 1060 O O . PRO A 1 127 ? 9.853 -1.890 -15.679 1.00 85.12 127 PRO A O 1
ATOM 1063 N N . PHE A 1 128 ? 8.993 -3.818 -16.427 1.00 80.44 128 PHE A N 1
ATOM 1064 C CA . PHE A 1 128 ? 9.686 -4.654 -15.458 1.00 80.44 128 PHE A CA 1
ATOM 1065 C C . PHE A 1 128 ? 10.941 -5.205 -16.130 1.00 80.44 128 PHE A C 1
ATOM 1067 O O . PHE A 1 128 ? 10.927 -5.396 -17.348 1.00 80.44 128 PHE A O 1
ATOM 1074 N N . PRO A 1 129 ? 12.043 -5.423 -15.391 1.00 74.38 129 PRO A N 1
ATOM 1075 C CA . PRO A 1 129 ? 13.246 -5.990 -15.982 1.00 74.38 129 PRO A CA 1
ATOM 1076 C C . PRO A 1 129 ? 12.889 -7.273 -16.740 1.00 74.38 129 PRO A C 1
ATOM 1078 O O . PRO A 1 129 ? 12.416 -8.237 -16.134 1.00 74.38 129 PRO A O 1
ATOM 1081 N N . ASN A 1 130 ? 13.089 -7.240 -18.065 1.00 57.28 130 ASN A N 1
ATOM 1082 C CA . ASN A 1 130 ? 12.879 -8.383 -18.944 1.00 57.28 130 ASN A CA 1
ATOM 1083 C C . ASN A 1 130 ? 13.715 -9.549 -18.426 1.00 57.28 130 ASN A C 1
ATOM 1085 O O . ASN A 1 130 ? 14.902 -9.406 -18.119 1.00 57.28 130 ASN A O 1
ATOM 1089 N N . VAL A 1 131 ? 13.084 -10.709 -18.335 1.00 53.88 131 VAL A N 1
ATOM 1090 C CA . VAL A 1 131 ? 13.776 -11.971 -18.123 1.00 53.88 131 VAL A CA 1
ATOM 1091 C C . VAL A 1 131 ? 13.725 -12.670 -19.477 1.00 53.88 131 VAL A C 1
ATOM 1093 O O . VAL A 1 131 ? 12.645 -13.129 -19.838 1.00 53.88 131 VAL A O 1
ATOM 1096 N N . PRO A 1 132 ? 14.823 -12.709 -20.256 1.00 47.41 132 PRO A N 1
ATOM 1097 C CA . PRO A 1 132 ? 14.908 -13.631 -21.381 1.00 47.41 132 PRO A CA 1
ATOM 1098 C C . PRO A 1 132 ? 14.668 -15.048 -20.859 1.00 47.41 132 PRO A C 1
ATOM 1100 O O . PRO A 1 132 ? 15.146 -15.382 -19.765 1.00 47.41 132 PRO A O 1
ATOM 1103 N N . ASP A 1 133 ? 13.926 -15.864 -21.606 1.00 49.59 133 ASP A N 1
ATOM 1104 C CA . ASP A 1 133 ? 13.751 -17.269 -21.258 1.00 49.59 133 ASP A CA 1
ATOM 1105 C C . ASP A 1 133 ? 15.129 -17.922 -21.105 1.00 49.59 133 ASP A C 1
ATOM 1107 O O . ASP A 1 133 ? 16.031 -17.720 -21.916 1.00 49.59 133 ASP A O 1
ATOM 1111 N N . ALA A 1 134 ? 15.309 -18.739 -20.063 1.00 47.41 134 ALA A N 1
ATOM 1112 C CA . ALA A 1 134 ? 16.561 -19.472 -19.850 1.00 47.41 134 ALA A CA 1
ATOM 1113 C C . ALA A 1 134 ? 16.922 -20.399 -21.035 1.00 47.41 134 ALA A C 1
ATOM 1115 O O . ALA A 1 134 ? 18.056 -20.862 -21.125 1.00 47.41 134 ALA A O 1
ATOM 1116 N N . LEU A 1 135 ? 15.969 -20.645 -21.940 1.00 44.22 135 LEU A N 1
ATOM 1117 C CA . LEU A 1 135 ? 16.147 -21.386 -23.187 1.00 44.22 135 LEU A CA 1
ATOM 1118 C C . LEU A 1 135 ? 16.874 -20.595 -24.289 1.00 44.22 135 LEU A C 1
ATOM 1120 O O . LEU A 1 135 ? 17.413 -21.222 -25.193 1.00 44.22 135 LEU A O 1
ATOM 1124 N N . GLU A 1 136 ? 16.965 -19.263 -24.212 1.00 44.75 136 GLU A N 1
ATOM 1125 C CA . GLU A 1 136 ? 17.684 -18.454 -25.216 1.00 44.75 136 GLU A CA 1
ATOM 1126 C C . GLU A 1 136 ? 19.187 -18.294 -24.925 1.00 44.75 136 GLU A C 1
ATOM 1128 O O . GLU A 1 136 ? 19.922 -17.780 -25.758 1.00 44.75 136 GLU A O 1
ATOM 1133 N N . LEU A 1 137 ? 19.680 -18.759 -23.770 1.00 41.88 137 LEU A N 1
ATOM 1134 C CA . LEU A 1 137 ? 21.107 -18.686 -23.401 1.00 41.88 137 LEU A CA 1
ATOM 1135 C C . LEU A 1 137 ? 21.886 -19.982 -23.694 1.00 41.88 137 LEU A C 1
ATOM 1137 O O . LEU A 1 137 ? 23.017 -20.138 -23.235 1.00 41.88 137 LEU A O 1
ATOM 1141 N N . LEU A 1 138 ? 21.278 -20.914 -24.434 1.00 42.94 138 LEU A N 1
ATOM 1142 C CA . LEU A 1 138 ? 21.883 -22.183 -24.857 1.00 42.94 138 LEU A CA 1
ATOM 1143 C C . LEU A 1 138 ? 22.095 -22.295 -26.379 1.00 42.94 138 LEU A C 1
ATOM 1145 O O . LEU A 1 138 ? 22.359 -23.394 -26.868 1.00 42.94 138 LEU A O 1
ATOM 1149 N N . HIS A 1 139 ? 22.039 -21.182 -27.113 1.00 41.28 139 HIS A N 1
ATOM 1150 C CA . HIS A 1 139 ? 22.397 -21.121 -28.533 1.00 41.28 139 HIS A CA 1
ATOM 1151 C C . HIS A 1 139 ? 23.459 -20.058 -28.803 1.00 41.28 139 HIS A C 1
ATOM 1153 O O . HIS A 1 139 ? 23.301 -18.923 -28.304 1.00 41.28 139 HIS A O 1
#

Foldseek 3Di:
DWDWDAALVGQIWIWDDDPPDDIDIDRDPDDFPDDPDPPDVVVCVLLVRVVLVVVLVVLCVVCVPPVVSSQLPCQDPPNFALVVVSVDTDPWDWDANNNQQKIKTDHNPDIDIARNVDGDDDDDDDDRPDDDPPVVVPD

Radius of gyration: 17.61 Å; chains: 1; bounding box: 39×39×44 Å

pLDDT: mean 82.94, std 15.45, range [41.28, 98.06]

Sequence (139 aa):
YNVTVLDRSGAYKTVFIAPDRAPLVKDIALTTNHQQQVEWHQHARATGTLERERALQVYLKRYRTDSHRLVRAFLRPPLHSNAYRRGFGTLYTAVYNPQTLEMHYLWPYDSWYFSLLNFIEGAKTVPFPNVPDALELLH